Protein AF-A0A7C6PXH2-F1 (afdb_monomer_lite)

Sequence (69 aa):
MENNDFYYTFWRKKREIKLKEVSQAIGVAISSISRFERKKQINKDAYAFIKKKYDEFIKQYEMSEGNAQ

Radius of gyration: 12.42 Å; chains: 1; bounding box: 30×23×31 Å

Structure (mmCIF, N/CA/C/O backbone):
data_AF-A0A7C6PXH2-F1
#
_entry.id   AF-A0A7C6PXH2-F1
#
loop_
_atom_site.group_PDB
_atom_site.id
_atom_site.type_symbol
_atom_site.label_atom_id
_atom_site.label_alt_id
_atom_site.label_comp_id
_atom_site.label_asym_id
_atom_site.label_entity_id
_atom_site.label_seq_id
_atom_site.pdbx_PDB_ins_code
_atom_site.Cartn_x
_atom_site.Cartn_y
_atom_site.Cartn_z
_atom_site.occupancy
_atom_site.B_iso_or_equiv
_atom_site.auth_seq_id
_atom_site.auth_comp_id
_atom_site.auth_asym_id
_atom_site.auth_atom_id
_atom_site.pdbx_PDB_model_num
ATOM 1 N N . MET A 1 1 ? 20.008 -10.502 14.599 1.00 36.34 1 MET A N 1
ATOM 2 C CA . MET A 1 1 ? 18.720 -9.796 14.758 1.00 36.34 1 MET A CA 1
ATOM 3 C C . MET A 1 1 ? 18.075 -9.749 13.387 1.00 36.34 1 MET A C 1
ATOM 5 O O . MET A 1 1 ? 18.629 -9.109 12.504 1.00 36.34 1 MET A O 1
ATOM 9 N N . GLU A 1 2 ? 17.011 -10.522 13.167 1.00 46.06 2 GLU A N 1
ATOM 10 C CA . GLU A 1 2 ? 16.275 -10.515 11.897 1.00 46.06 2 GLU A CA 1
ATOM 11 C C . GLU A 1 2 ? 15.695 -9.117 11.664 1.00 46.06 2 GLU A C 1
ATOM 13 O O . GLU A 1 2 ? 14.804 -8.671 12.385 1.00 46.06 2 GLU A O 1
ATOM 18 N N . ASN A 1 3 ? 16.246 -8.403 10.680 1.00 47.03 3 ASN A N 1
ATOM 19 C CA . ASN A 1 3 ? 15.684 -7.151 10.194 1.00 47.03 3 ASN A CA 1
ATOM 20 C C . ASN A 1 3 ? 14.278 -7.447 9.678 1.00 47.03 3 ASN A C 1
ATOM 22 O O . ASN A 1 3 ? 14.106 -8.108 8.655 1.00 47.03 3 ASN A O 1
ATOM 26 N N . ASN A 1 4 ? 13.278 -7.004 10.435 1.00 53.97 4 ASN A N 1
ATOM 27 C CA . ASN A 1 4 ? 11.868 -7.270 10.200 1.00 53.97 4 ASN A CA 1
ATOM 28 C C . ASN A 1 4 ? 11.389 -6.449 8.990 1.00 53.97 4 ASN A C 1
ATOM 30 O O . ASN A 1 4 ? 10.742 -5.411 9.102 1.00 53.97 4 ASN A O 1
ATOM 34 N N . ASP A 1 5 ? 11.780 -6.905 7.806 1.00 65.31 5 ASP A N 1
ATOM 35 C CA . ASP A 1 5 ? 11.730 -6.184 6.535 1.00 65.31 5 ASP A CA 1
ATOM 36 C C . ASP A 1 5 ? 10.320 -6.117 5.905 1.00 65.31 5 ASP A C 1
ATOM 38 O O . ASP A 1 5 ? 10.147 -5.754 4.741 1.00 65.31 5 ASP A O 1
ATOM 42 N N . PHE A 1 6 ? 9.287 -6.439 6.687 1.00 84.25 6 PHE A N 1
ATOM 43 C CA . PHE A 1 6 ? 7.884 -6.536 6.276 1.00 84.25 6 PHE A CA 1
ATOM 44 C C . PHE A 1 6 ? 7.002 -5.435 6.879 1.00 84.25 6 PHE A C 1
ATOM 46 O O . PHE A 1 6 ? 5.809 -5.663 7.090 1.00 84.25 6 PHE A O 1
ATOM 53 N N . TYR A 1 7 ? 7.559 -4.246 7.142 1.00 89.62 7 TYR A N 1
ATOM 54 C CA . TYR A 1 7 ? 6.859 -3.116 7.775 1.00 89.62 7 TYR A CA 1
ATOM 55 C C . TYR A 1 7 ? 5.419 -2.925 7.268 1.00 89.62 7 TYR A C 1
ATOM 57 O O . TYR A 1 7 ? 4.483 -2.975 8.062 1.00 89.62 7 TYR A O 1
ATOM 65 N N . TYR A 1 8 ? 5.223 -2.812 5.950 1.00 92.12 8 TYR A N 1
ATOM 66 C CA . TYR A 1 8 ? 3.901 -2.610 5.341 1.00 92.12 8 TYR A CA 1
ATOM 67 C C . TYR A 1 8 ? 2.927 -3.760 5.623 1.00 92.12 8 TYR A C 1
ATOM 69 O O . TYR A 1 8 ? 1.770 -3.532 5.977 1.00 92.12 8 TYR A O 1
ATOM 77 N N . THR A 1 9 ? 3.417 -5.002 5.545 1.00 93.94 9 THR A N 1
ATOM 78 C CA . THR A 1 9 ? 2.617 -6.199 5.838 1.00 93.94 9 THR A CA 1
ATOM 79 C C . THR A 1 9 ? 2.178 -6.205 7.298 1.00 93.94 9 THR A C 1
ATOM 81 O O . THR A 1 9 ? 1.015 -6.480 7.596 1.00 93.94 9 THR A O 1
ATOM 84 N N . PHE A 1 10 ? 3.105 -5.915 8.214 1.00 92.44 10 PHE A N 1
ATOM 85 C CA . PHE A 1 10 ? 2.833 -5.899 9.647 1.00 92.44 10 PHE A CA 1
ATOM 86 C C . PHE A 1 10 ? 1.871 -4.771 10.018 1.00 92.44 10 PHE A C 1
ATOM 88 O O . PHE A 1 10 ? 0.861 -5.023 10.672 1.00 92.44 10 PHE A O 1
ATOM 95 N N . TRP A 1 11 ? 2.147 -3.550 9.553 1.00 93.25 11 TRP A N 1
ATOM 96 C CA . TRP A 1 11 ? 1.323 -2.370 9.809 1.00 93.25 11 TRP A CA 1
ATOM 97 C C . TRP A 1 11 ? -0.129 -2.608 9.393 1.00 93.25 11 TRP A C 1
ATOM 99 O O . TRP A 1 11 ? -1.043 -2.335 10.174 1.00 93.25 11 TRP A O 1
ATOM 109 N N . ARG A 1 12 ? -0.321 -3.188 8.200 1.00 94.00 12 ARG A N 1
ATOM 110 C CA . ARG A 1 12 ? -1.634 -3.488 7.630 1.00 94.00 12 ARG A CA 1
ATOM 111 C C . ARG A 1 12 ? -2.358 -4.576 8.424 1.00 94.00 12 ARG A C 1
ATOM 113 O O . ARG A 1 12 ? -3.514 -4.399 8.785 1.00 94.00 12 ARG A O 1
ATOM 120 N N . LYS A 1 13 ? -1.676 -5.689 8.723 1.00 92.56 13 LYS A N 1
ATOM 121 C CA . LYS A 1 13 ? -2.257 -6.803 9.492 1.00 92.56 13 LYS A CA 1
ATOM 122 C C . LYS A 1 13 ? -2.638 -6.404 10.915 1.00 92.56 13 LYS A C 1
ATOM 124 O O . LYS A 1 13 ? -3.685 -6.827 11.380 1.00 92.56 13 LYS A O 1
ATOM 129 N N . LYS A 1 14 ? -1.820 -5.586 11.587 1.00 92.69 14 LYS A N 1
ATOM 130 C CA . LYS A 1 14 ? -2.101 -5.096 12.946 1.00 92.69 14 LYS A CA 1
ATOM 131 C C . LYS A 1 14 ? -3.389 -4.263 13.016 1.00 92.69 14 LYS A C 1
ATOM 133 O O . LYS A 1 14 ? -4.006 -4.212 14.068 1.00 92.69 14 LYS A O 1
ATOM 138 N N . ARG A 1 15 ? -3.769 -3.624 11.908 1.00 92.75 15 ARG A N 1
ATOM 139 C CA . ARG A 1 15 ? -4.982 -2.803 11.765 1.00 92.75 15 ARG A CA 1
ATOM 140 C C . ARG A 1 15 ? -6.109 -3.524 11.025 1.00 92.75 15 ARG A C 1
ATOM 142 O O . ARG A 1 15 ? -7.064 -2.891 10.611 1.00 92.75 15 ARG A O 1
ATOM 149 N N . GLU A 1 16 ? -5.952 -4.825 10.781 1.00 94.12 16 GLU A N 1
ATOM 150 C CA . GLU A 1 16 ? -6.936 -5.664 10.082 1.00 94.12 16 GLU A CA 1
ATOM 151 C C . GLU A 1 16 ? -7.309 -5.198 8.658 1.00 94.12 16 GLU A C 1
ATOM 153 O O . GLU A 1 16 ? -8.257 -5.696 8.055 1.00 94.12 16 GLU A O 1
ATOM 158 N N . ILE A 1 17 ? -6.499 -4.320 8.058 1.00 93.94 17 ILE A N 1
ATOM 159 C CA . ILE A 1 17 ? -6.718 -3.792 6.709 1.00 93.94 17 ILE A CA 1
ATOM 160 C C . ILE A 1 17 ? -6.429 -4.895 5.677 1.00 93.94 17 ILE A C 1
ATOM 162 O O . ILE A 1 17 ? -5.403 -5.588 5.711 1.00 93.94 17 ILE A O 1
ATOM 166 N N . LYS A 1 18 ? -7.297 -5.079 4.686 1.00 94.94 18 LYS A N 1
ATOM 167 C CA . LYS A 1 18 ? -7.097 -6.051 3.599 1.00 94.94 18 LYS A CA 1
ATOM 168 C C . LYS A 1 18 ? -6.274 -5.437 2.469 1.00 94.94 18 LYS A C 1
ATOM 170 O O . LYS A 1 18 ? -6.349 -4.249 2.181 1.00 94.94 18 LYS A O 1
ATOM 175 N N . LEU A 1 19 ? -5.529 -6.272 1.736 1.00 94.88 19 LEU A N 1
ATOM 176 C CA . LEU A 1 19 ? -4.799 -5.822 0.537 1.00 94.88 19 LEU A CA 1
ATOM 177 C C . LEU A 1 19 ? -5.713 -5.165 -0.508 1.00 94.88 19 LEU A C 1
ATOM 179 O O . LEU A 1 19 ? -5.272 -4.274 -1.228 1.00 94.88 19 LEU A O 1
ATOM 183 N N . LYS A 1 20 ? -6.975 -5.607 -0.594 1.00 95.88 20 LYS A N 1
ATOM 184 C CA . LYS A 1 20 ? -7.979 -5.018 -1.487 1.00 95.88 20 LYS A CA 1
ATOM 185 C C . LYS A 1 20 ? -8.249 -3.551 -1.145 1.00 95.88 20 LYS A C 1
ATOM 187 O O . LYS A 1 20 ? -8.350 -2.745 -2.059 1.00 95.88 20 LYS A O 1
ATOM 192 N N . GLU A 1 21 ? -8.316 -3.212 0.138 1.00 94.56 21 GLU A N 1
ATOM 193 C CA . GLU A 1 21 ? -8.577 -1.843 0.594 1.00 94.56 21 GLU A CA 1
ATOM 194 C C . GLU A 1 21 ? -7.405 -0.931 0.255 1.00 94.56 21 GLU A C 1
ATOM 196 O O . GLU A 1 21 ? -7.598 0.117 -0.351 1.00 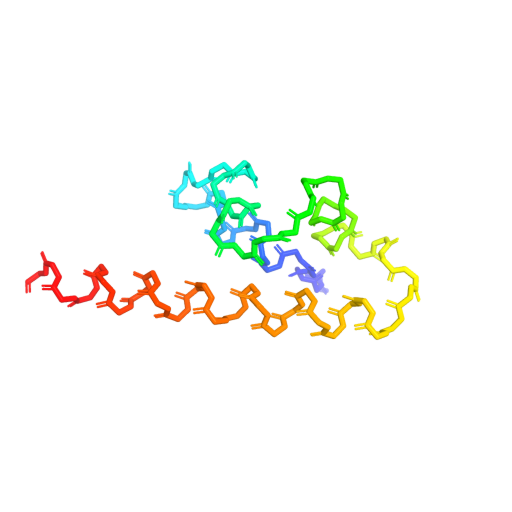94.56 21 GLU A O 1
ATOM 201 N N . VAL A 1 22 ? -6.175 -1.385 0.520 1.00 95.00 22 VAL A N 1
ATOM 202 C CA . VAL A 1 22 ? -4.973 -0.647 0.105 1.00 95.00 22 VAL A CA 1
ATOM 203 C C . VAL A 1 22 ? -4.958 -0.467 -1.410 1.00 95.00 22 VAL A C 1
ATOM 205 O O . VAL A 1 22 ? -4.753 0.639 -1.891 1.00 95.00 22 VAL A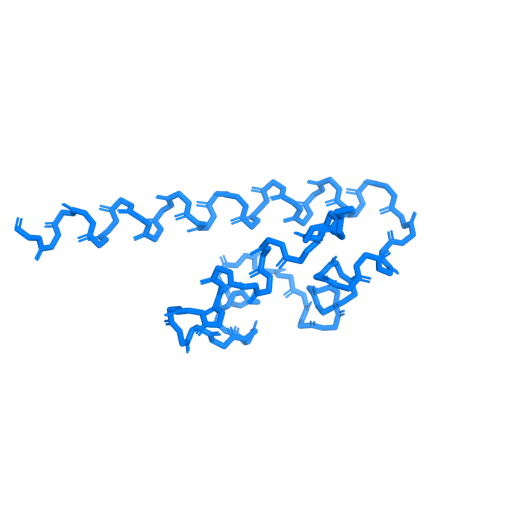 O 1
ATOM 208 N N . SER A 1 23 ? -5.231 -1.534 -2.167 1.00 96.56 23 SER A N 1
ATOM 209 C CA . SER A 1 23 ? -5.301 -1.503 -3.632 1.00 96.56 23 SER A CA 1
ATOM 210 C C . SER A 1 23 ? -6.278 -0.456 -4.154 1.00 96.56 23 SER A C 1
ATOM 212 O O . SER A 1 23 ? -5.923 0.300 -5.058 1.00 96.56 23 SER A O 1
ATOM 214 N N . GLN A 1 24 ? -7.469 -0.380 -3.562 1.00 95.94 24 GLN A N 1
ATOM 215 C CA . GLN A 1 24 ? -8.479 0.615 -3.909 1.00 95.94 24 GLN A CA 1
ATOM 216 C C . GLN A 1 24 ? -8.042 2.031 -3.520 1.00 95.94 24 GLN A C 1
ATOM 218 O O . GLN A 1 24 ? -8.198 2.943 -4.326 1.00 95.94 24 GLN A O 1
ATOM 223 N N . ALA A 1 25 ? -7.451 2.209 -2.337 1.00 94.38 25 ALA A N 1
ATOM 224 C CA . ALA A 1 25 ? -7.019 3.514 -1.846 1.00 94.38 25 ALA A CA 1
ATOM 225 C C . ALA A 1 25 ? -5.874 4.112 -2.676 1.00 94.38 25 ALA A C 1
ATOM 227 O O . ALA A 1 25 ? -5.866 5.309 -2.955 1.00 94.38 25 ALA A O 1
ATOM 228 N N . ILE A 1 26 ? -4.911 3.285 -3.095 1.00 94.88 26 ILE A N 1
ATOM 229 C CA . ILE A 1 26 ? -3.710 3.768 -3.789 1.00 94.88 26 ILE A CA 1
ATOM 230 C C . ILE A 1 26 ? -3.739 3.582 -5.310 1.00 94.88 26 ILE A C 1
ATOM 232 O O . ILE A 1 26 ? -2.819 4.033 -5.994 1.00 94.88 26 ILE A O 1
ATOM 236 N N . GLY A 1 27 ? -4.759 2.906 -5.847 1.00 95.44 27 GLY A N 1
ATOM 237 C CA . GLY A 1 27 ? -4.912 2.662 -7.284 1.00 95.44 27 GLY A CA 1
ATOM 238 C C . GLY A 1 27 ? -3.872 1.703 -7.875 1.00 95.44 27 GLY A C 1
ATOM 239 O O . GLY A 1 27 ? -3.513 1.822 -9.044 1.00 95.44 27 GLY A O 1
ATOM 240 N N . VAL A 1 28 ? -3.357 0.758 -7.083 1.00 95.81 28 VAL A N 1
ATOM 241 C CA . VAL A 1 28 ? -2.352 -0.230 -7.519 1.00 95.81 28 VAL A CA 1
ATOM 242 C C . VAL A 1 28 ? -2.936 -1.631 -7.425 1.00 95.81 28 VAL A C 1
ATOM 244 O O . VAL A 1 28 ? -3.581 -1.969 -6.438 1.00 95.81 28 VAL A O 1
ATOM 247 N N . ALA A 1 29 ? -2.675 -2.485 -8.417 1.00 96.25 29 ALA A N 1
ATOM 248 C CA . ALA A 1 29 ? -3.142 -3.870 -8.413 1.00 96.25 29 ALA A CA 1
ATOM 249 C C . ALA A 1 29 ? -2.673 -4.656 -7.170 1.00 96.25 29 ALA A C 1
ATOM 251 O O . ALA A 1 29 ? -1.503 -4.595 -6.783 1.00 96.25 29 ALA A O 1
ATOM 252 N N . ILE A 1 30 ? -3.567 -5.474 -6.602 1.00 96.25 30 ILE A N 1
ATOM 253 C CA . ILE A 1 30 ? -3.303 -6.321 -5.421 1.00 96.25 30 ILE A CA 1
ATOM 254 C C . ILE A 1 30 ? -2.032 -7.168 -5.593 1.00 96.25 30 ILE A C 1
ATOM 256 O O . ILE A 1 30 ? -1.236 -7.294 -4.663 1.00 96.25 30 ILE A O 1
ATOM 260 N N . SER A 1 31 ? -1.810 -7.734 -6.784 1.00 95.38 31 SER A N 1
ATOM 261 C CA . SER A 1 31 ? -0.623 -8.546 -7.086 1.00 95.38 31 SER A CA 1
ATOM 262 C C . SER A 1 31 ? 0.679 -7.746 -6.974 1.00 95.38 31 SER A C 1
ATOM 264 O O . SER A 1 31 ? 1.662 -8.247 -6.425 1.00 95.38 31 SER A O 1
ATOM 266 N N . SER A 1 32 ? 0.683 -6.494 -7.436 1.00 95.06 32 SER A N 1
ATOM 267 C CA . SER A 1 32 ? 1.828 -5.584 -7.346 1.00 95.06 32 SER A CA 1
ATOM 268 C C . SER A 1 32 ? 2.113 -5.180 -5.903 1.00 95.06 32 SER A C 1
ATOM 270 O O . SER A 1 32 ? 3.271 -5.205 -5.490 1.00 95.06 32 SER A O 1
ATOM 272 N N . ILE A 1 33 ? 1.073 -4.903 -5.111 1.00 94.75 33 ILE A N 1
ATOM 273 C CA . ILE A 1 33 ? 1.214 -4.616 -3.674 1.00 94.75 33 ILE A CA 1
ATOM 274 C C . ILE A 1 33 ? 1.739 -5.848 -2.935 1.00 94.75 33 ILE A C 1
ATOM 276 O O . ILE A 1 33 ? 2.662 -5.738 -2.138 1.00 94.75 33 ILE A O 1
ATOM 280 N N . SER A 1 34 ? 1.228 -7.043 -3.240 1.00 94.25 34 SER A N 1
ATOM 281 C CA . SER A 1 34 ? 1.710 -8.284 -2.625 1.00 94.25 34 SER A CA 1
ATOM 282 C C . SER A 1 34 ? 3.184 -8.559 -2.947 1.00 94.25 34 SER A C 1
ATOM 284 O O . SER A 1 34 ? 3.945 -8.970 -2.070 1.00 94.25 34 SER A O 1
ATOM 286 N N . ARG A 1 35 ? 3.624 -8.307 -4.189 1.00 94.06 35 ARG A N 1
ATOM 287 C CA . ARG A 1 35 ? 5.048 -8.393 -4.561 1.00 94.06 35 ARG A CA 1
ATOM 288 C C . ARG A 1 35 ? 5.881 -7.347 -3.831 1.00 94.06 35 ARG A C 1
ATOM 290 O O . ARG A 1 35 ? 6.963 -7.687 -3.365 1.00 94.06 35 ARG A O 1
ATOM 297 N N . PHE A 1 36 ? 5.381 -6.120 -3.714 1.00 93.69 36 PHE A N 1
ATOM 298 C CA . PHE A 1 36 ? 6.025 -5.044 -2.966 1.00 93.69 36 PHE A CA 1
ATOM 299 C C . PHE A 1 36 ? 6.197 -5.401 -1.480 1.00 93.69 36 PHE A C 1
ATOM 301 O O . PHE A 1 36 ? 7.326 -5.404 -0.997 1.00 93.69 36 PHE A O 1
ATOM 308 N N . GLU A 1 37 ? 5.123 -5.813 -0.796 1.00 91.44 37 GLU A N 1
ATOM 309 C CA . GLU A 1 37 ? 5.135 -6.269 0.606 1.00 91.44 37 GLU A CA 1
ATOM 310 C C . GLU A 1 37 ? 6.149 -7.401 0.826 1.00 91.44 37 GLU A C 1
ATOM 312 O O . GLU A 1 37 ? 6.804 -7.457 1.861 1.00 91.44 37 GLU A O 1
ATOM 317 N N . ARG A 1 38 ? 6.309 -8.288 -0.164 1.00 89.69 38 ARG A N 1
ATOM 318 C CA . ARG A 1 38 ? 7.248 -9.419 -0.126 1.00 89.69 38 ARG A CA 1
ATOM 319 C C . ARG A 1 38 ? 8.660 -9.089 -0.618 1.00 89.69 38 ARG A C 1
ATOM 321 O O . ARG A 1 38 ? 9.448 -10.016 -0.791 1.00 89.69 38 ARG A O 1
ATOM 328 N N . LYS A 1 39 ? 8.964 -7.820 -0.916 1.00 85.62 39 LYS A N 1
ATOM 329 C CA . LYS A 1 39 ? 10.225 -7.366 -1.539 1.00 85.62 39 LYS A CA 1
ATOM 330 C C . LYS A 1 39 ? 10.588 -8.084 -2.847 1.00 85.62 39 LYS A C 1
ATOM 332 O O . LYS A 1 39 ? 11.745 -8.154 -3.239 1.00 85.62 39 LYS A O 1
ATOM 337 N N . LYS A 1 40 ? 9.583 -8.597 -3.558 1.00 88.94 40 LYS A N 1
ATOM 338 C CA . LYS A 1 40 ? 9.714 -9.255 -4.869 1.00 88.94 40 LYS A CA 1
ATOM 339 C C . LYS A 1 40 ? 9.466 -8.299 -6.040 1.00 88.94 40 LYS A C 1
ATOM 341 O O . LYS A 1 40 ? 9.320 -8.750 -7.173 1.00 88.94 40 LYS A O 1
AT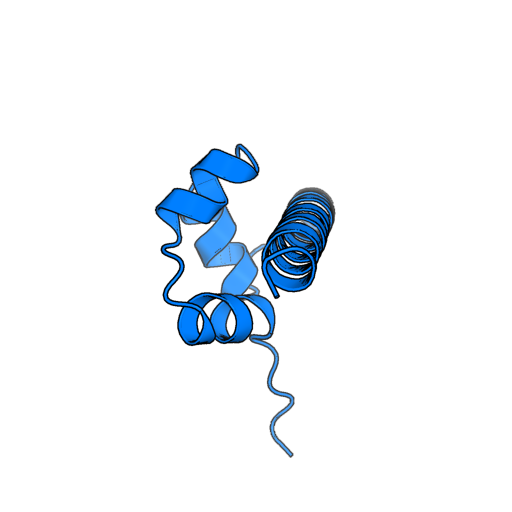OM 346 N N . GLN A 1 41 ? 9.354 -6.995 -5.784 1.00 89.38 41 GLN A N 1
ATOM 347 C CA . GLN A 1 41 ? 9.249 -5.990 -6.838 1.00 89.38 41 GLN A CA 1
ATOM 348 C C . GLN A 1 41 ? 10.651 -5.647 -7.351 1.00 89.38 41 GLN A C 1
ATOM 350 O O . GLN A 1 41 ? 11.435 -5.019 -6.649 1.00 89.38 41 GLN A O 1
ATOM 355 N N . ILE A 1 42 ? 10.950 -6.084 -8.573 1.00 85.25 42 ILE A N 1
ATOM 356 C CA . ILE A 1 42 ? 12.280 -5.960 -9.187 1.00 85.25 42 ILE A CA 1
ATOM 357 C C . ILE A 1 42 ? 12.460 -4.575 -9.817 1.00 85.25 42 ILE A C 1
ATOM 359 O O . ILE A 1 42 ? 13.552 -4.010 -9.795 1.00 85.25 42 ILE A O 1
ATOM 363 N N . ASN A 1 43 ? 11.383 -4.012 -10.370 1.00 91.62 43 ASN A N 1
ATOM 364 C CA . ASN A 1 43 ? 11.432 -2.695 -10.985 1.00 91.62 43 ASN A CA 1
ATOM 365 C C . ASN A 1 43 ? 11.524 -1.615 -9.889 1.00 91.62 43 ASN A C 1
ATOM 367 O O . ASN A 1 43 ? 10.599 -1.456 -9.089 1.00 91.62 43 ASN A O 1
ATOM 371 N N . LYS A 1 44 ? 12.642 -0.877 -9.871 1.00 91.19 44 LYS A N 1
ATOM 372 C CA . LYS A 1 44 ? 12.943 0.157 -8.869 1.00 91.19 44 LYS A CA 1
ATOM 373 C C . LYS A 1 44 ? 11.984 1.346 -8.931 1.00 91.19 44 LYS A C 1
ATOM 375 O O . LYS A 1 44 ? 11.574 1.828 -7.878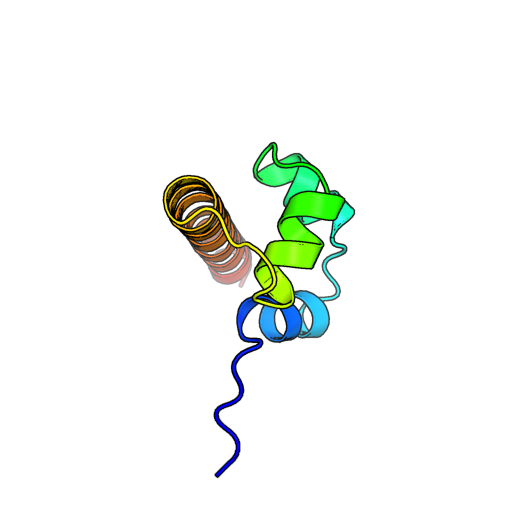 1.00 91.19 44 LYS A O 1
ATOM 380 N N . ASP A 1 45 ? 11.576 1.766 -10.123 1.00 93.56 45 ASP A N 1
ATOM 381 C CA . ASP A 1 45 ? 10.640 2.881 -10.300 1.00 93.56 45 ASP A CA 1
ATOM 382 C C . ASP A 1 45 ? 9.247 2.489 -9.813 1.00 93.56 45 ASP A C 1
ATOM 384 O O . ASP A 1 45 ? 8.613 3.215 -9.047 1.00 93.56 45 ASP A O 1
ATOM 388 N N . ALA A 1 46 ? 8.801 1.280 -10.168 1.00 90.88 46 ALA A N 1
ATOM 389 C CA . ALA A 1 46 ? 7.550 0.728 -9.664 1.00 90.88 46 ALA A CA 1
ATOM 390 C C . ALA A 1 46 ? 7.590 0.551 -8.138 1.00 90.88 46 ALA A C 1
ATOM 392 O O . ALA A 1 46 ? 6.602 0.824 -7.461 1.00 90.88 46 ALA A O 1
ATOM 393 N N . TYR A 1 47 ? 8.725 0.119 -7.580 1.00 92.94 47 TYR A N 1
ATOM 394 C CA . TYR A 1 47 ? 8.910 0.020 -6.133 1.00 92.94 47 TYR A CA 1
ATOM 395 C C . TYR A 1 47 ? 8.782 1.388 -5.458 1.00 92.94 47 TYR A C 1
ATOM 397 O O . TYR A 1 47 ? 7.996 1.528 -4.524 1.00 92.94 47 TYR A O 1
ATOM 405 N N . ALA A 1 48 ? 9.511 2.398 -5.938 1.00 94.06 48 ALA A N 1
ATOM 406 C CA . ALA A 1 48 ? 9.474 3.752 -5.390 1.00 94.06 48 ALA A CA 1
ATOM 407 C C . ALA A 1 48 ? 8.074 4.375 -5.491 1.00 94.06 48 ALA A C 1
ATOM 409 O O . ALA A 1 48 ? 7.598 4.982 -4.530 1.00 94.06 48 ALA A O 1
ATOM 410 N N . PHE A 1 49 ? 7.388 4.168 -6.617 1.00 95.06 49 PHE A N 1
ATOM 411 C CA . PHE A 1 49 ? 6.014 4.618 -6.818 1.00 95.06 49 PHE A CA 1
ATOM 412 C C . PHE A 1 49 ? 5.048 3.985 -5.810 1.00 95.06 49 PHE A C 1
ATOM 414 O O . PHE A 1 49 ? 4.321 4.704 -5.122 1.00 95.06 49 PHE A O 1
ATOM 421 N N . ILE A 1 50 ? 5.067 2.651 -5.680 1.00 95.12 50 ILE A N 1
ATOM 422 C CA . ILE A 1 50 ? 4.204 1.933 -4.730 1.00 95.12 50 ILE A CA 1
ATOM 423 C C . ILE A 1 50 ? 4.530 2.364 -3.301 1.00 95.12 50 ILE A C 1
ATOM 425 O O . ILE A 1 50 ? 3.610 2.652 -2.543 1.00 95.12 50 ILE A O 1
ATOM 429 N N . LYS A 1 51 ? 5.819 2.477 -2.953 1.00 95.31 51 LYS A N 1
ATOM 430 C CA . LYS A 1 51 ? 6.269 2.930 -1.633 1.00 95.31 51 LYS A CA 1
ATOM 431 C C . LYS A 1 51 ? 5.678 4.292 -1.281 1.00 95.31 51 LYS A C 1
ATOM 433 O O . LYS A 1 51 ? 5.045 4.421 -0.241 1.00 95.31 51 LYS A O 1
ATOM 438 N N . LYS A 1 52 ? 5.840 5.284 -2.163 1.00 96.31 52 LYS A N 1
ATOM 439 C CA . LYS A 1 52 ? 5.327 6.644 -1.953 1.00 96.31 52 LYS A CA 1
ATOM 440 C C . LYS A 1 52 ? 3.819 6.639 -1.711 1.00 96.31 52 LYS A C 1
ATOM 442 O O . LYS A 1 52 ? 3.348 7.230 -0.748 1.00 96.31 52 LYS A O 1
ATOM 447 N N . LYS A 1 53 ? 3.074 5.935 -2.563 1.00 96.00 53 LYS A N 1
ATOM 448 C CA . LYS A 1 53 ? 1.616 5.835 -2.462 1.00 96.00 53 LYS A CA 1
ATOM 449 C C . LYS A 1 53 ? 1.150 5.131 -1.186 1.00 96.00 53 LYS A C 1
ATOM 451 O O . LYS A 1 53 ? 0.175 5.552 -0.573 1.00 96.00 53 LYS A O 1
ATOM 456 N N . TYR A 1 54 ? 1.847 4.075 -0.778 1.00 95.62 54 TYR A N 1
ATOM 457 C CA . TYR A 1 54 ? 1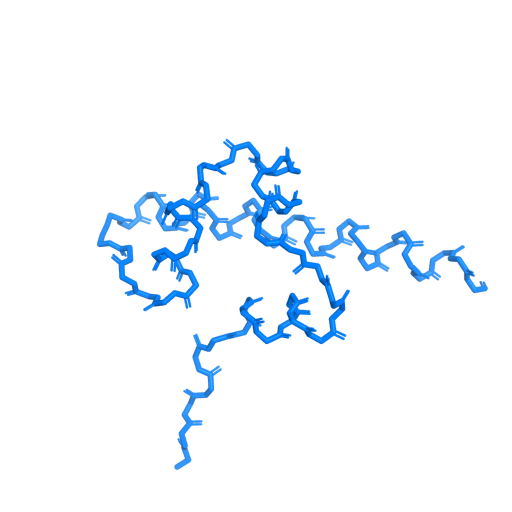.547 3.355 0.457 1.00 95.62 54 TYR A CA 1
ATOM 458 C C . TYR A 1 54 ? 1.856 4.224 1.687 1.00 95.62 54 TYR A C 1
ATOM 460 O O . TYR A 1 54 ? 1.032 4.313 2.592 1.00 95.62 54 TYR A O 1
ATOM 468 N N . ASP A 1 55 ? 2.999 4.913 1.708 1.00 95.31 55 ASP A N 1
ATOM 469 C CA . ASP A 1 55 ? 3.361 5.835 2.793 1.00 95.31 55 ASP A CA 1
ATOM 470 C C . ASP A 1 55 ? 2.330 6.973 2.932 1.00 95.31 55 ASP A C 1
ATOM 472 O O . ASP A 1 55 ? 1.920 7.306 4.044 1.00 95.31 55 ASP A O 1
ATOM 476 N N . GLU A 1 56 ? 1.862 7.536 1.811 1.00 95.44 56 GLU A N 1
ATOM 477 C CA . GLU A 1 56 ? 0.774 8.527 1.782 1.00 95.44 56 GLU A CA 1
ATOM 478 C C . GLU A 1 56 ? -0.524 7.965 2.384 1.00 95.44 56 GLU A C 1
ATOM 480 O O . GLU A 1 56 ? -1.146 8.629 3.214 1.00 95.44 56 GLU A O 1
ATOM 485 N N . PHE A 1 57 ? -0.900 6.734 2.024 1.00 94.56 57 PHE A N 1
ATOM 486 C CA . PHE A 1 57 ? -2.068 6.051 2.585 1.00 94.56 57 PHE A CA 1
ATOM 487 C C . PHE A 1 57 ? -1.950 5.838 4.100 1.00 94.56 57 PHE A C 1
ATOM 489 O O . PHE A 1 57 ? -2.889 6.144 4.830 1.00 94.56 57 PHE A O 1
ATOM 496 N N . ILE A 1 58 ? -0.795 5.371 4.586 1.00 94.25 58 ILE A N 1
ATOM 497 C CA . ILE A 1 58 ? -0.539 5.193 6.025 1.00 94.25 58 ILE A CA 1
ATOM 498 C C . ILE A 1 58 ? -0.694 6.523 6.759 1.00 94.25 58 ILE A C 1
ATOM 500 O O . ILE A 1 58 ? -1.398 6.591 7.762 1.00 94.25 58 ILE A O 1
ATOM 504 N N . LYS A 1 59 ? -0.085 7.589 6.232 1.00 93.81 59 LYS A N 1
ATOM 505 C CA . LYS A 1 59 ? -0.158 8.925 6.828 1.00 93.81 59 LYS A CA 1
ATOM 506 C C . LYS A 1 59 ? -1.600 9.427 6.918 1.00 93.81 59 LYS A C 1
ATOM 508 O O . LYS A 1 59 ? -1.992 9.954 7.953 1.00 93.81 59 LYS A O 1
ATOM 513 N N . GLN A 1 60 ? -2.384 9.267 5.850 1.00 91.50 60 GLN A N 1
ATOM 514 C CA . GLN A 1 60 ? -3.795 9.663 5.830 1.00 91.50 60 GLN A CA 1
ATOM 515 C C . GLN A 1 60 ? -4.627 8.853 6.826 1.00 91.50 60 GLN A C 1
ATOM 517 O O . GLN A 1 60 ? -5.410 9.437 7.569 1.00 91.50 60 GLN A O 1
ATOM 522 N N . TYR A 1 61 ? -4.4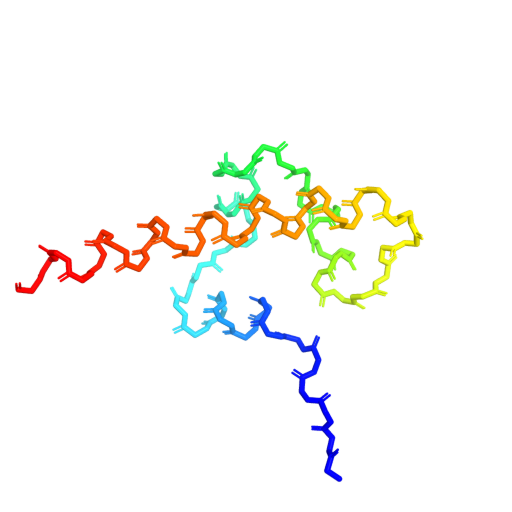13 7.538 6.877 1.00 92.31 61 TYR A N 1
ATOM 523 C CA . TYR A 1 61 ? -5.083 6.648 7.822 1.00 92.31 61 TYR A CA 1
ATOM 524 C C . TYR A 1 61 ? -4.777 7.028 9.279 1.00 92.31 61 TYR A C 1
ATOM 526 O O . TYR A 1 61 ? -5.668 7.104 10.119 1.00 92.31 61 TYR A O 1
ATOM 534 N N . GLU A 1 62 ? -3.512 7.307 9.599 1.00 88.88 62 GLU A N 1
ATOM 535 C CA . GLU A 1 62 ? -3.104 7.688 10.956 1.00 88.88 62 GLU A CA 1
ATOM 536 C C . GLU A 1 62 ? -3.628 9.076 11.352 1.00 88.88 62 GLU A C 1
ATOM 538 O O . GLU A 1 62 ? -3.985 9.282 12.509 1.00 88.88 62 GLU A O 1
ATOM 543 N N . MET A 1 63 ? -3.750 10.007 10.401 1.00 89.25 63 MET A N 1
ATOM 544 C CA . MET A 1 63 ? -4.403 11.300 10.636 1.00 89.25 63 MET A CA 1
ATOM 545 C C . MET A 1 63 ? -5.910 11.174 10.876 1.00 89.25 63 MET A C 1
ATOM 547 O O . MET A 1 63 ? -6.447 11.920 11.691 1.00 89.25 63 MET A O 1
ATOM 551 N N . SER A 1 64 ? -6.602 10.269 10.176 1.00 83.19 64 SER A N 1
ATOM 552 C CA . SER A 1 64 ? -8.038 10.059 10.394 1.00 83.19 64 SER A CA 1
ATOM 553 C C . SER A 1 64 ? -8.324 9.383 11.731 1.00 83.19 64 SER A C 1
ATOM 555 O O . SER A 1 64 ? -9.235 9.805 12.432 1.00 83.19 64 SER A O 1
ATOM 557 N N . GLU A 1 65 ? -7.524 8.388 12.117 1.00 75.25 65 GLU A N 1
ATOM 558 C CA . GLU A 1 65 ? -7.683 7.691 13.402 1.00 75.25 65 GLU A CA 1
ATOM 559 C C . GLU A 1 65 ? -7.259 8.569 14.588 1.00 75.25 65 GLU A C 1
ATOM 561 O O . GLU A 1 65 ? -7.898 8.545 15.634 1.00 75.25 65 GLU A O 1
ATOM 566 N N . GLY A 1 66 ? -6.212 9.388 14.427 1.00 59.56 66 GLY A N 1
ATOM 567 C CA . GLY A 1 66 ? -5.738 10.306 15.468 1.00 59.56 66 GLY A CA 1
ATOM 568 C C . GLY A 1 66 ? -6.667 11.494 15.745 1.00 59.56 66 GLY A C 1
ATOM 569 O O . GLY A 1 66 ? -6.572 12.090 16.809 1.00 59.56 66 GLY A O 1
ATOM 570 N N . ASN A 1 67 ? -7.570 11.821 14.814 1.00 55.34 67 ASN A N 1
ATOM 571 C CA . ASN A 1 67 ? -8.624 12.830 14.992 1.00 55.34 67 ASN A CA 1
ATOM 572 C C . ASN A 1 67 ? -9.967 12.231 15.451 1.00 55.34 67 ASN A C 1
ATOM 574 O O . ASN A 1 67 ? -10.936 12.970 15.609 1.00 55.34 67 ASN A O 1
ATOM 578 N N . ALA A 1 68 ? -10.050 10.908 15.619 1.00 47.53 68 ALA A N 1
ATOM 579 C CA . ALA A 1 68 ? -11.251 10.212 16.080 1.00 47.53 68 ALA A CA 1
ATOM 580 C C . ALA A 1 68 ? -11.250 9.943 17.601 1.00 47.53 68 ALA A C 1
ATOM 582 O O . ALA A 1 68 ? -12.111 9.205 18.084 1.00 47.53 68 ALA A O 1
ATOM 583 N N . GLN A 1 69 ? -10.301 10.528 18.346 1.00 39.25 69 GLN A N 1
ATOM 584 C CA . GLN A 1 69 ? -10.203 10.453 19.810 1.00 39.25 69 GLN A CA 1
ATOM 585 C C . GLN A 1 69 ? -10.489 11.795 20.479 1.00 39.25 69 GLN A C 1
ATOM 587 O O . GLN A 1 69 ? -10.048 12.833 19.937 1.00 39.25 69 GLN A O 1
#

pLDDT: mean 87.19, std 15.15, range [36.34, 96.56]

Foldseek 3Di:
DPPPLQVLVCVCVVVPHDLVNLCVQQVHDSVLVVCLSVVNDPDPVSNVSSVVSSVVVVVVVCVVVVVVD

Secondary structure (DSSP, 8-state):
------HHHHHHHHTT--HHHHHHHHT--HHHHHHHHTT----HHHHHHHHHHHHHHHHHHHHHHHT--